Protein AF-A0A7C9FD47-F1 (afdb_monomer_lite)

Sequence (109 aa):
TCESPECRALDTAECRAGRCLYEVSYGDGSYTVGDFVKETLTFDGGDTVEGVALGCGHSNEGLFIGAGGLLGLGGGALSLPSQLNASSFSYCLVDRDSISASTLEFNSD

InterPro domains:
  IPR021109 Aspartic peptidase domain superfamily [G3DSA:2.40.70.10] (1-106)
  IPR02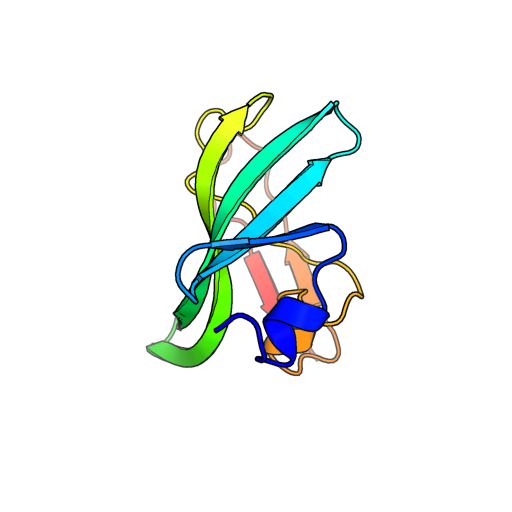1109 Aspartic peptidase domain superfamily [SSF50630] (1-103)
  IPR032861 Xylanase inhibitor, N-terminal [PF14543] (1-105)
  IPR033121 Peptidase family A1 domain [PS51767] (1-109)
  IPR051708 Plant Aspartic Proteinase A1 [PTHR47967] (2-107)

Organism: Opuntia streptacantha (NCBI:txid393608)

Foldseek 3Di:
DCPDPVLVLAPDWDADPNWIKHKDADPQRKIFIATWDWAWDADPVGDIDGRQIDGPTPDTDDDCPPDPDDAACDPGCNHPCNSVVFPDKDKADDDPPDPDDIDIGTNPD

Structure (mmCIF, N/CA/C/O backbone):
data_AF-A0A7C9FD47-F1
#
_entry.id   AF-A0A7C9FD47-F1
#
loop_
_atom_site.group_PDB
_atom_site.id
_atom_site.type_symbol
_atom_site.label_atom_id
_atom_site.label_alt_id
_atom_site.label_comp_id
_atom_site.label_asym_id
_atom_site.label_entity_id
_atom_site.label_seq_id
_atom_site.pdbx_PDB_ins_code
_atom_site.Cartn_x
_atom_site.Cartn_y
_atom_site.Cartn_z
_atom_site.occupancy
_atom_site.B_iso_or_equiv
_atom_site.auth_seq_id
_atom_site.auth_comp_id
_atom_site.auth_asym_id
_atom_site.auth_atom_id
_atom_site.pdbx_PDB_model_num
ATOM 1 N N . THR A 1 1 ? -2.240 -11.970 -11.544 1.00 87.06 1 THR A N 1
ATOM 2 C CA . THR A 1 1 ? -1.784 -12.237 -12.932 1.00 87.06 1 THR A CA 1
ATOM 3 C C . THR A 1 1 ? -1.883 -10.945 -13.719 1.00 87.06 1 THR A C 1
ATOM 5 O O . THR A 1 1 ? -2.560 -10.038 -13.255 1.00 87.06 1 THR A O 1
ATOM 8 N N . CYS A 1 2 ? -1.243 -10.824 -14.883 1.00 93.00 2 CYS A N 1
ATOM 9 C CA . CYS A 1 2 ? -1.229 -9.555 -15.632 1.00 93.00 2 CYS A CA 1
ATOM 10 C C . CYS A 1 2 ? -2.614 -9.060 -16.090 1.00 93.00 2 CYS A C 1
ATOM 12 O O . CYS A 1 2 ? -2.803 -7.879 -16.353 1.00 93.00 2 CYS A O 1
ATOM 14 N N . GLU A 1 3 ? -3.594 -9.957 -16.193 1.00 92.31 3 GLU A N 1
ATOM 15 C CA . GLU A 1 3 ? -4.962 -9.600 -16.578 1.00 92.31 3 GLU A CA 1
ATOM 16 C C . GLU A 1 3 ? -5.867 -9.279 -15.385 1.00 92.31 3 GLU A C 1
ATOM 18 O O . GLU A 1 3 ? -7.030 -8.925 -15.590 1.00 92.31 3 GLU A O 1
ATOM 23 N N . SER A 1 4 ? -5.367 -9.411 -14.151 1.00 93.06 4 SER A N 1
ATOM 24 C CA . SER A 1 4 ? -6.199 -9.183 -12.976 1.00 93.06 4 SER A CA 1
ATOM 25 C C . SER A 1 4 ? -6.568 -7.699 -12.846 1.00 93.06 4 SER A C 1
ATOM 27 O O . SER A 1 4 ? -5.764 -6.833 -13.212 1.00 93.06 4 SER A O 1
ATOM 29 N N . PRO A 1 5 ? -7.773 -7.381 -12.336 1.00 93.44 5 PRO A N 1
ATOM 30 C CA . PRO A 1 5 ? -8.211 -5.996 -12.168 1.00 93.44 5 PRO A CA 1
ATOM 31 C C . PRO A 1 5 ? -7.238 -5.161 -11.334 1.00 93.44 5 PRO A C 1
ATOM 33 O O . PRO A 1 5 ? -7.003 -4.001 -11.646 1.00 93.44 5 PRO A O 1
ATOM 36 N N . GLU A 1 6 ? -6.626 -5.769 -10.319 1.00 94.00 6 GLU A N 1
ATOM 37 C CA . GLU A 1 6 ? -5.701 -5.097 -9.410 1.00 94.00 6 GLU A CA 1
ATOM 38 C C . GLU A 1 6 ? -4.385 -4.751 -10.115 1.00 94.00 6 GLU A C 1
ATOM 40 O O . GLU A 1 6 ? -3.870 -3.655 -9.937 1.00 94.00 6 GLU A O 1
ATOM 45 N N . CYS A 1 7 ? -3.871 -5.641 -10.975 1.00 95.31 7 CYS A N 1
ATOM 46 C CA . CYS A 1 7 ? -2.682 -5.353 -11.781 1.00 95.31 7 CYS A CA 1
ATOM 47 C C . CYS A 1 7 ? -2.928 -4.187 -12.749 1.00 95.31 7 CYS A C 1
ATOM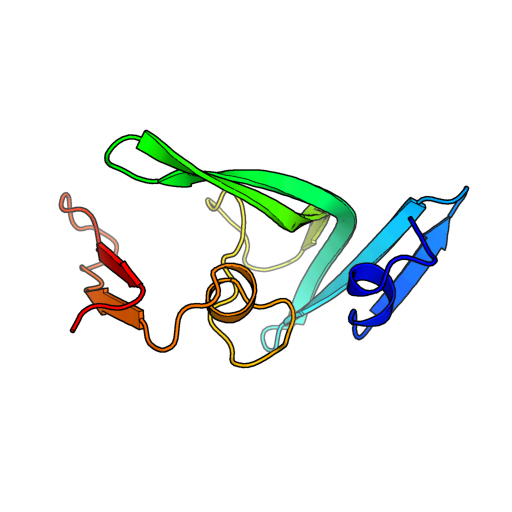 49 O O . CYS A 1 7 ? -2.061 -3.346 -12.956 1.00 95.31 7 CYS A O 1
ATOM 51 N N . ARG A 1 8 ? -4.138 -4.109 -13.320 1.00 94.00 8 ARG A N 1
ATOM 52 C CA . ARG A 1 8 ? -4.546 -3.011 -14.210 1.00 94.00 8 ARG A CA 1
ATOM 53 C C . ARG A 1 8 ? -4.801 -1.692 -13.477 1.00 94.00 8 ARG A C 1
ATOM 55 O O . ARG A 1 8 ? -4.933 -0.672 -14.142 1.00 94.00 8 ARG A O 1
ATOM 62 N N . ALA A 1 9 ? -4.911 -1.720 -12.150 1.00 94.06 9 ALA A N 1
ATOM 63 C CA . ALA A 1 9 ? -5.105 -0.536 -11.319 1.00 94.06 9 ALA A CA 1
ATOM 64 C C . ALA A 1 9 ? -3.782 0.107 -10.865 1.00 94.06 9 ALA A C 1
ATOM 66 O O . ALA A 1 9 ? -3.816 1.155 -10.227 1.00 94.06 9 ALA A O 1
ATOM 67 N N . LEU A 1 10 ? -2.636 -0.516 -11.160 1.00 95.19 10 LEU A N 1
ATOM 68 C CA . LEU A 1 10 ? -1.315 0.059 -10.915 1.00 95.19 10 LEU A CA 1
ATOM 69 C C . LEU A 1 10 ? -1.019 1.176 -11.923 1.00 95.19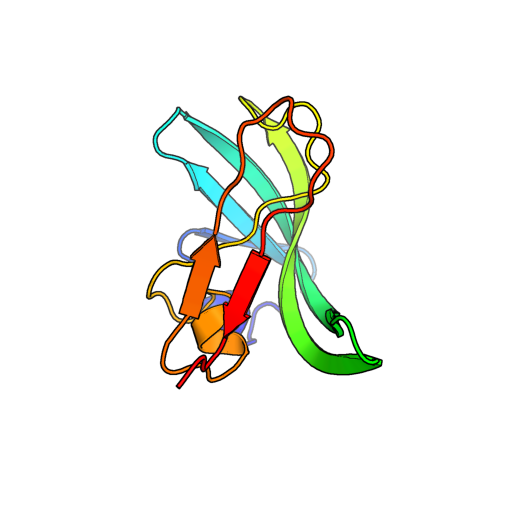 10 LEU A C 1
ATOM 71 O O . LEU A 1 10 ? -1.286 1.019 -13.114 1.00 95.19 10 LEU A O 1
ATOM 75 N N . ASP A 1 11 ? -0.399 2.260 -11.457 1.00 92.62 11 ASP A N 1
ATOM 76 C CA . ASP A 1 11 ? 0.046 3.358 -12.326 1.00 92.62 11 ASP A CA 1
ATOM 77 C C . ASP A 1 11 ? 1.191 2.917 -13.251 1.00 92.62 11 ASP A C 1
ATOM 79 O O . ASP A 1 11 ? 1.175 3.185 -14.454 1.00 92.62 11 ASP A O 1
ATOM 83 N N . THR A 1 12 ? 2.155 2.182 -12.689 1.00 94.88 12 THR A N 1
ATOM 84 C CA . THR A 1 12 ? 3.278 1.587 -13.416 1.00 94.88 12 THR A CA 1
ATOM 85 C C . THR A 1 12 ? 3.302 0.086 -13.156 1.00 94.88 12 THR A C 1
ATOM 87 O O . THR A 1 12 ? 3.541 -0.364 -12.033 1.00 94.88 12 THR A O 1
ATOM 90 N N . ALA A 1 13 ? 3.060 -0.694 -14.210 1.00 95.25 13 ALA A N 1
ATOM 91 C CA . ALA A 1 13 ? 3.109 -2.148 -14.161 1.00 95.25 13 ALA A CA 1
ATOM 92 C C . ALA A 1 13 ? 3.829 -2.735 -15.376 1.00 95.25 13 ALA A C 1
ATOM 94 O O . ALA A 1 13 ? 3.673 -2.265 -16.505 1.00 95.25 13 ALA A O 1
ATOM 95 N N . GLU A 1 14 ? 4.558 -3.824 -15.148 1.00 95.38 14 GLU A N 1
ATOM 96 C CA . GLU A 1 14 ? 5.156 -4.643 -16.202 1.00 95.38 14 GLU A CA 1
ATOM 97 C C . GLU A 1 14 ? 4.642 -6.081 -16.092 1.00 95.38 14 GLU A C 1
ATOM 99 O O . GLU A 1 14 ? 4.476 -6.626 -15.003 1.00 95.38 14 GLU A O 1
ATOM 104 N N . CYS A 1 15 ? 4.392 -6.732 -17.227 1.00 94.62 15 CYS A N 1
ATOM 105 C CA . CYS A 1 15 ? 4.055 -8.150 -17.248 1.00 94.62 15 CYS A CA 1
ATOM 106 C C . CYS A 1 15 ? 5.273 -8.982 -17.645 1.00 94.62 15 CYS A C 1
ATOM 108 O O . CYS A 1 15 ? 5.724 -8.920 -18.791 1.00 94.62 15 CYS A O 1
ATOM 110 N N . ARG A 1 16 ? 5.759 -9.837 -16.739 1.00 93.81 16 ARG A N 1
ATOM 111 C CA . ARG A 1 16 ? 6.900 -10.722 -17.002 1.00 93.81 16 ARG A CA 1
ATOM 112 C C . ARG A 1 16 ? 6.569 -12.168 -16.673 1.00 93.81 16 ARG A C 1
ATOM 114 O O . ARG A 1 16 ? 6.272 -12.510 -15.534 1.00 93.81 16 ARG A O 1
ATOM 121 N N . ALA A 1 17 ? 6.623 -13.036 -17.686 1.00 92.19 17 ALA A N 1
ATOM 122 C CA . ALA A 1 17 ? 6.298 -14.462 -17.555 1.00 92.19 17 ALA A CA 1
ATOM 123 C C . ALA A 1 17 ? 4.935 -14.725 -16.864 1.00 92.19 17 ALA A C 1
ATOM 125 O O . ALA A 1 17 ? 4.803 -15.644 -16.059 1.00 92.19 17 ALA A O 1
ATOM 126 N N . GLY A 1 18 ? 3.929 -13.886 -17.144 1.00 91.44 18 GLY A N 1
ATOM 127 C CA . GLY A 1 18 ? 2.585 -13.979 -16.556 1.00 91.44 18 GLY A CA 1
ATOM 128 C C . GLY A 1 18 ? 2.442 -13.401 -15.139 1.00 91.44 18 GLY A C 1
ATOM 129 O O . GLY A 1 18 ? 1.322 -13.351 -14.613 1.00 91.44 18 GLY A O 1
ATOM 130 N N . ARG A 1 19 ? 3.538 -12.931 -14.530 1.00 94.25 19 ARG A N 1
ATOM 131 C CA . ARG A 1 19 ? 3.535 -12.195 -13.258 1.00 94.25 19 ARG A CA 1
ATOM 132 C C . ARG A 1 19 ? 3.374 -10.703 -13.512 1.00 94.25 19 ARG A C 1
ATOM 134 O O . ARG A 1 19 ? 3.944 -10.174 -14.463 1.00 94.25 19 ARG A O 1
ATOM 141 N N . CYS A 1 20 ? 2.582 -10.063 -12.661 1.00 97.38 20 CYS A N 1
ATOM 142 C CA . CYS A 1 20 ? 2.438 -8.617 -12.650 1.00 97.38 20 CYS A CA 1
ATOM 143 C C . CYS A 1 20 ? 3.529 -8.048 -11.749 1.00 97.38 20 CYS A C 1
ATOM 145 O O . CYS A 1 20 ? 3.599 -8.426 -10.582 1.00 97.38 20 CYS A O 1
ATOM 147 N N . LEU A 1 21 ? 4.380 -7.195 -12.296 1.00 97.56 21 LEU A N 1
ATOM 148 C CA . LEU A 1 21 ? 5.378 -6.445 -11.556 1.00 97.56 21 LEU A CA 1
ATOM 149 C C . LEU A 1 21 ? 4.826 -5.051 -11.287 1.00 97.56 21 LEU A C 1
ATOM 151 O O . LEU A 1 21 ? 4.182 -4.475 -12.164 1.00 97.56 21 LEU A O 1
ATOM 155 N N . TYR A 1 22 ? 5.084 -4.530 -10.094 1.00 97.00 22 TYR A N 1
ATOM 156 C CA . TYR A 1 22 ? 4.716 -3.172 -9.717 1.00 97.00 22 TYR A CA 1
ATOM 157 C C . TYR A 1 22 ? 5.961 -2.299 -9.596 1.00 97.00 22 TYR A C 1
ATOM 159 O O . TYR A 1 22 ? 7.037 -2.780 -9.231 1.00 97.00 22 TYR A O 1
ATOM 167 N N . GLU A 1 23 ? 5.775 -1.009 -9.840 1.00 96.25 23 GLU A N 1
ATOM 168 C CA . GLU A 1 23 ? 6.710 0.037 -9.449 1.00 96.25 23 GLU A CA 1
ATOM 169 C C . GLU A 1 23 ? 5.930 1.169 -8.782 1.00 96.25 23 GLU A C 1
ATOM 171 O O . GLU A 1 23 ? 4.898 1.611 -9.290 1.00 96.25 23 GLU A O 1
ATOM 176 N N . VAL A 1 24 ? 6.422 1.641 -7.638 1.00 94.44 24 VAL A N 1
ATOM 177 C CA . VAL A 1 24 ? 5.914 2.849 -6.981 1.00 94.44 24 VAL A CA 1
ATOM 178 C C . VAL A 1 24 ? 7.080 3.787 -6.723 1.00 94.44 24 VAL A C 1
ATOM 180 O O . VAL A 1 24 ? 8.042 3.420 -6.047 1.00 94.44 24 VAL A O 1
ATOM 183 N N . SER A 1 25 ? 6.964 5.010 -7.236 1.00 93.88 25 SER A N 1
ATOM 184 C CA . SER A 1 25 ? 7.867 6.118 -6.930 1.00 9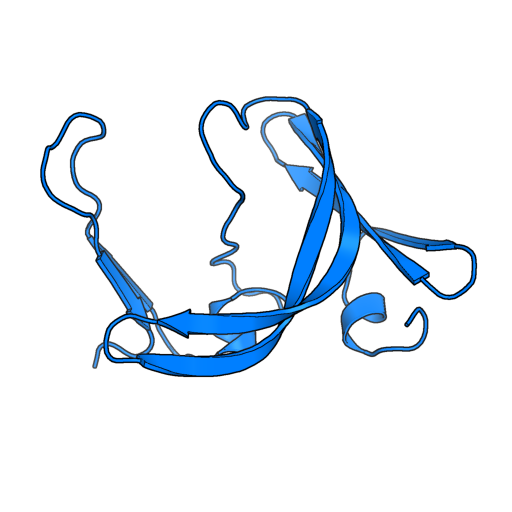3.88 25 SER A CA 1
ATOM 185 C C . SER A 1 25 ? 7.222 7.051 -5.906 1.00 93.88 25 SER A C 1
ATOM 187 O O . SER A 1 25 ? 6.042 7.390 -6.012 1.00 93.88 25 SER A O 1
ATOM 189 N N . TYR A 1 26 ? 8.001 7.499 -4.928 1.00 91.56 26 TYR A N 1
ATOM 190 C CA . TYR A 1 26 ? 7.562 8.403 -3.870 1.00 91.56 26 TYR A CA 1
ATOM 191 C C . TYR A 1 26 ? 8.098 9.822 -4.093 1.00 91.56 26 TYR A C 1
ATOM 193 O O . TYR A 1 26 ? 9.085 10.045 -4.794 1.00 91.56 26 TYR A O 1
ATOM 201 N N . GLY A 1 27 ? 7.427 10.811 -3.494 1.00 91.38 27 GLY A N 1
ATOM 202 C CA . GLY A 1 27 ? 7.746 12.232 -3.690 1.00 91.38 27 GLY A CA 1
ATOM 203 C C . GLY A 1 27 ? 9.105 12.675 -3.131 1.00 91.38 27 GLY A C 1
ATOM 204 O O . GLY A 1 27 ? 9.596 13.739 -3.493 1.00 91.38 27 GLY A O 1
ATOM 205 N N . ASP A 1 28 ? 9.721 11.865 -2.273 1.00 91.69 28 ASP A N 1
ATOM 206 C CA . ASP A 1 28 ? 11.083 12.038 -1.757 1.00 91.69 28 ASP A CA 1
ATOM 207 C C . ASP A 1 28 ? 12.162 11.469 -2.703 1.00 91.69 28 ASP A C 1
ATOM 209 O O . ASP A 1 28 ? 13.352 11.560 -2.404 1.00 91.69 28 ASP A O 1
ATOM 213 N N . GLY A 1 29 ? 11.758 10.894 -3.841 1.00 93.56 29 GLY A N 1
ATOM 214 C CA . GLY A 1 29 ? 12.636 10.235 -4.808 1.00 93.56 29 GLY A CA 1
ATOM 215 C C . GLY A 1 29 ? 12.926 8.766 -4.494 1.00 93.56 29 GLY A C 1
ATOM 216 O O . GLY A 1 29 ? 13.618 8.115 -5.277 1.00 93.56 29 GLY A O 1
ATOM 217 N N . SER A 1 30 ? 12.402 8.232 -3.387 1.00 93.62 30 SER A N 1
ATOM 218 C CA . SER A 1 30 ? 12.494 6.807 -3.075 1.00 93.62 30 SER A CA 1
ATOM 219 C C . SER A 1 30 ? 11.613 5.992 -4.028 1.00 93.62 30 SER A C 1
ATOM 221 O O . SER A 1 30 ? 10.608 6.491 -4.541 1.00 93.62 30 SER A O 1
ATOM 223 N N . TYR A 1 31 ? 11.944 4.721 -4.254 1.00 94.31 31 TYR A N 1
ATOM 224 C CA . TYR A 1 31 ? 11.119 3.841 -5.086 1.00 94.31 31 TYR A CA 1
ATOM 225 C C . TYR A 1 31 ? 11.190 2.376 -4.660 1.00 94.31 31 TYR A C 1
ATOM 227 O O . TYR A 1 31 ? 12.180 1.915 -4.090 1.00 94.31 31 TYR A O 1
ATOM 235 N N . THR A 1 32 ? 10.135 1.633 -4.974 1.00 95.19 32 THR A N 1
ATOM 236 C CA . THR A 1 32 ? 10.053 0.187 -4.756 1.00 95.19 32 THR A CA 1
ATOM 237 C C . THR A 1 32 ? 9.591 -0.511 -6.032 1.00 95.19 32 THR A C 1
ATOM 239 O O . THR A 1 32 ? 8.673 -0.044 -6.707 1.00 95.19 32 THR A O 1
ATOM 242 N N . VAL A 1 33 ? 10.242 -1.625 -6.363 1.00 95.94 33 VAL A N 1
ATOM 243 C CA . VAL A 1 33 ? 9.913 -2.487 -7.502 1.00 95.94 33 VAL A CA 1
ATOM 244 C C . VAL A 1 33 ? 9.855 -3.930 -7.034 1.00 95.94 33 VAL A C 1
ATOM 246 O O . VAL A 1 33 ? 10.740 -4.398 -6.307 1.00 95.94 33 VAL A O 1
ATOM 249 N N . GLY A 1 34 ? 8.855 -4.673 -7.495 1.00 96.69 34 GLY A N 1
ATOM 250 C CA . GLY A 1 34 ? 8.792 -6.100 -7.224 1.00 96.69 34 GLY A CA 1
ATOM 251 C C . GLY A 1 34 ? 7.573 -6.805 -7.799 1.00 96.69 34 GLY A C 1
ATOM 252 O O . GLY A 1 34 ? 6.969 -6.341 -8.764 1.00 96.69 34 GLY A O 1
ATOM 253 N N . ASP A 1 35 ? 7.224 -7.950 -7.217 1.00 97.00 35 ASP A N 1
ATOM 254 C CA . ASP A 1 35 ? 6.059 -8.728 -7.639 1.00 97.00 35 ASP A CA 1
ATOM 255 C C . ASP A 1 35 ? 4.784 -8.177 -7.000 1.00 97.00 35 ASP A C 1
ATOM 257 O O . ASP A 1 35 ? 4.726 -7.932 -5.797 1.00 97.00 35 ASP A O 1
ATOM 261 N N . PHE A 1 36 ? 3.730 -8.033 -7.794 1.00 97.44 36 PHE A N 1
ATOM 262 C CA . PHE A 1 36 ? 2.409 -7.687 -7.297 1.00 97.44 36 PHE A CA 1
ATOM 263 C C . PHE A 1 36 ? 1.620 -8.956 -6.967 1.00 97.44 36 PHE A C 1
ATOM 265 O O . PHE A 1 36 ? 1.334 -9.785 -7.843 1.00 97.44 36 PHE A O 1
ATOM 272 N N . VAL A 1 37 ? 1.290 -9.120 -5.689 1.00 95.88 37 VAL A N 1
ATOM 273 C CA . VAL A 1 37 ? 0.745 -10.356 -5.117 1.00 95.88 37 VAL A CA 1
ATOM 274 C C . VAL A 1 37 ? -0.528 -10.082 -4.324 1.00 95.88 37 VAL A C 1
ATOM 276 O O . VAL A 1 37 ? -0.901 -8.934 -4.100 1.00 95.88 37 VAL A O 1
ATOM 279 N N . LYS A 1 38 ? -1.211 -11.152 -3.916 1.00 96.00 38 LYS A N 1
ATOM 280 C CA . LYS A 1 38 ? -2.313 -11.098 -2.956 1.00 96.00 38 LYS A CA 1
ATOM 281 C C . LYS A 1 38 ? -1.931 -11.897 -1.723 1.00 96.00 38 LYS A C 1
ATOM 283 O O . LYS A 1 38 ? -1.376 -12.982 -1.875 1.00 96.00 38 LYS A O 1
ATOM 288 N N . GLU A 1 39 ? -2.265 -11.383 -0.551 1.00 95.62 39 GLU A N 1
ATOM 289 C CA . GLU A 1 39 ? -1.969 -12.018 0.731 1.00 95.62 39 GLU A CA 1
ATOM 290 C C . GLU A 1 39 ? -3.160 -11.900 1.690 1.00 95.62 39 GLU A C 1
ATOM 292 O O . GLU A 1 39 ? -4.107 -11.144 1.451 1.00 95.62 39 GLU A O 1
ATOM 297 N N . THR A 1 40 ? -3.112 -12.671 2.770 1.00 96.88 40 THR A N 1
ATOM 298 C CA . THR A 1 40 ? -4.026 -12.560 3.904 1.00 96.88 40 THR A CA 1
ATOM 299 C C . THR A 1 40 ? -3.407 -11.695 4.993 1.00 96.88 40 THR A C 1
ATOM 301 O O . THR A 1 40 ? -2.349 -12.015 5.533 1.00 96.88 40 THR A O 1
ATOM 304 N N . LEU A 1 41 ? -4.081 -10.606 5.353 1.00 95.06 41 LEU A N 1
ATOM 305 C CA . LEU A 1 41 ? -3.707 -9.789 6.503 1.00 95.06 41 LEU A CA 1
ATOM 306 C C . LEU A 1 41 ? -4.429 -10.294 7.747 1.00 95.06 41 LEU A C 1
ATOM 308 O O . LEU A 1 41 ? -5.621 -10.572 7.692 1.00 95.06 41 LEU A O 1
ATOM 312 N N . THR A 1 42 ? -3.708 -10.398 8.861 1.00 94.88 42 THR A N 1
ATOM 313 C CA . THR A 1 42 ? -4.281 -10.712 10.177 1.00 94.88 42 THR A CA 1
ATOM 314 C C . THR A 1 42 ? -4.109 -9.502 11.083 1.00 94.88 42 THR A C 1
ATOM 316 O O . THR A 1 42 ? -2.997 -8.987 11.215 1.00 94.88 42 THR A O 1
ATOM 319 N N . PHE A 1 43 ? -5.199 -9.050 11.688 1.00 90.38 43 PHE A N 1
ATOM 320 C CA . PHE A 1 43 ? -5.242 -7.917 12.602 1.00 90.38 43 PHE A CA 1
ATOM 321 C C . PHE A 1 43 ? -5.281 -8.384 14.059 1.00 90.38 43 PHE A C 1
ATOM 323 O O . PHE A 1 43 ? -5.470 -9.569 14.356 1.00 90.38 43 PHE A O 1
ATOM 330 N N . ASP A 1 44 ? -5.072 -7.438 14.975 1.00 87.19 44 ASP A N 1
ATOM 331 C CA . ASP A 1 44 ? -5.211 -7.714 16.402 1.00 87.19 44 ASP A CA 1
ATOM 332 C C . ASP A 1 44 ? -6.632 -8.211 16.715 1.00 87.19 44 ASP A C 1
ATOM 334 O O . ASP A 1 44 ? -7.600 -7.796 16.084 1.00 87.19 44 ASP A O 1
ATOM 338 N N . GLY A 1 45 ? -6.754 -9.163 17.638 1.00 87.31 45 GLY A N 1
ATOM 339 C CA . GLY A 1 45 ? -8.008 -9.893 17.876 1.00 87.31 45 GLY A CA 1
ATOM 340 C C . GLY A 1 45 ? -8.251 -11.097 16.952 1.00 87.31 45 GLY A C 1
ATOM 341 O O . GLY A 1 45 ? -9.139 -11.898 17.238 1.00 87.31 45 GLY A O 1
ATOM 342 N N . GLY A 1 46 ? -7.420 -11.298 15.921 1.00 91.62 46 GLY A N 1
ATOM 343 C CA . GLY A 1 46 ? -7.454 -12.481 15.052 1.00 91.62 46 GLY A CA 1
ATOM 344 C C . GLY A 1 46 ? -8.317 -12.338 13.799 1.00 91.62 46 GLY A C 1
ATOM 345 O O . GLY A 1 46 ? -8.511 -13.325 13.091 1.00 91.62 46 GLY A O 1
ATOM 346 N N . ASP A 1 47 ? -8.809 -11.133 13.510 1.00 90.75 47 ASP A N 1
ATOM 347 C CA . ASP A 1 47 ? -9.560 -10.857 12.288 1.00 90.75 47 ASP A CA 1
ATOM 348 C C . ASP A 1 47 ? -8.656 -10.967 11.060 1.00 90.75 47 ASP A C 1
ATOM 350 O O . ASP A 1 47 ? -7.549 -10.426 11.023 1.00 90.75 47 ASP A O 1
ATOM 354 N N . THR A 1 48 ? -9.136 -11.660 10.031 1.00 95.56 48 THR A N 1
ATOM 355 C CA . THR A 1 48 ? -8.377 -11.905 8.803 1.00 95.56 48 THR A CA 1
ATOM 356 C C . THR A 1 48 ? -9.065 -11.297 7.596 1.00 95.56 48 THR A C 1
ATOM 358 O O . THR A 1 48 ? -10.268 -11.480 7.407 1.00 95.56 48 THR A O 1
ATOM 361 N N . VAL A 1 49 ? -8.288 -10.653 6.729 1.00 95.12 49 VAL A N 1
ATOM 362 C CA . VAL A 1 49 ? -8.749 -10.168 5.427 1.00 95.12 49 VAL A CA 1
ATOM 363 C C . VAL A 1 49 ? -7.918 -10.817 4.337 1.00 95.12 49 VAL A C 1
ATOM 365 O O . VAL A 1 49 ? -6.717 -10.579 4.220 1.00 95.12 49 VAL A O 1
ATOM 368 N N . GLU A 1 50 ? -8.569 -11.668 3.555 1.00 96.75 50 GLU A N 1
ATOM 369 C CA . GLU A 1 50 ? -7.947 -12.403 2.460 1.00 96.75 50 GLU A CA 1
ATOM 370 C C . GLU A 1 50 ? -7.913 -11.582 1.170 1.00 96.75 50 GLU A C 1
ATOM 372 O O . GLU A 1 50 ? -8.758 -10.723 0.918 1.00 96.75 50 GLU A O 1
ATOM 377 N N . GLY A 1 51 ? -6.964 -11.914 0.295 1.00 95.75 51 GLY A N 1
ATOM 378 C CA . GLY A 1 51 ? -6.940 -11.386 -1.065 1.00 95.75 51 GLY A CA 1
ATOM 379 C C . GLY A 1 51 ? -6.509 -9.924 -1.166 1.00 95.75 51 GLY A C 1
ATOM 380 O O . GLY A 1 51 ? -6.740 -9.315 -2.213 1.00 95.75 51 GLY A O 1
ATOM 381 N N . VAL A 1 52 ? -5.866 -9.385 -0.127 1.00 96.69 52 VAL A N 1
ATOM 382 C CA . VAL A 1 52 ? -5.325 -8.025 -0.119 1.00 96.69 52 VAL A CA 1
ATOM 383 C C . VAL A 1 52 ? -4.160 -7.959 -1.095 1.00 96.69 52 VAL A C 1
ATOM 385 O O . VAL A 1 52 ? -3.157 -8.655 -0.942 1.00 96.69 52 VAL A O 1
ATOM 388 N N . ALA A 1 53 ? -4.308 -7.136 -2.124 1.00 96.38 53 ALA A N 1
ATOM 389 C CA . ALA A 1 53 ? -3.297 -6.884 -3.126 1.00 96.38 53 ALA A CA 1
ATOM 390 C C . ALA A 1 53 ? -2.203 -5.965 -2.566 1.00 96.38 53 ALA A C 1
ATOM 392 O O . ALA A 1 53 ? -2.477 -4.867 -2.075 1.00 96.38 53 ALA A O 1
ATOM 393 N N . LEU A 1 54 ? -0.953 -6.413 -2.651 1.00 96.06 54 LEU A N 1
ATOM 394 C CA . LEU A 1 54 ? 0.210 -5.700 -2.134 1.00 96.06 54 LEU A CA 1
ATOM 395 C C . LEU A 1 54 ? 1.462 -5.980 -2.970 1.00 96.06 54 LEU A C 1
ATOM 397 O O . LEU A 1 54 ? 1.530 -6.944 -3.736 1.00 96.06 54 LEU A O 1
ATOM 401 N N . GLY A 1 55 ? 2.459 -5.112 -2.819 1.00 95.88 55 GLY A N 1
ATOM 402 C CA . GLY A 1 55 ? 3.759 -5.255 -3.460 1.00 95.88 55 GLY A CA 1
ATOM 403 C C . GLY A 1 55 ? 4.738 -6.070 -2.613 1.00 95.88 55 GLY A C 1
ATOM 404 O O . GLY A 1 55 ? 5.006 -5.725 -1.465 1.00 95.88 55 GLY A O 1
ATOM 405 N N . CYS A 1 56 ? 5.300 -7.134 -3.183 1.00 95.50 56 CYS A N 1
ATOM 406 C CA . CYS A 1 56 ? 6.452 -7.849 -2.642 1.00 95.50 56 CYS A CA 1
ATOM 407 C C . CYS A 1 56 ? 7.732 -7.236 -3.234 1.00 95.50 56 CYS A C 1
ATOM 409 O O . CYS A 1 56 ? 8.143 -7.590 -4.341 1.00 95.50 56 CYS A O 1
ATOM 411 N N . GLY A 1 57 ? 8.308 -6.263 -2.524 1.00 94.56 57 GLY A N 1
ATOM 412 C CA . GLY A 1 57 ? 9.428 -5.457 -3.014 1.00 94.56 57 GLY A CA 1
ATOM 413 C C . GLY A 1 57 ? 10.755 -6.212 -3.058 1.00 94.56 57 GLY A C 1
ATOM 414 O O . GLY A 1 57 ? 11.227 -6.709 -2.037 1.00 94.56 57 GLY A O 1
ATOM 415 N N . HIS A 1 58 ? 11.388 -6.229 -4.230 1.00 94.56 58 HIS A N 1
ATOM 416 C CA . HIS A 1 58 ? 12.695 -6.857 -4.476 1.00 94.56 58 HIS A CA 1
ATOM 417 C C . HIS A 1 58 ? 13.827 -5.837 -4.612 1.00 94.56 58 HIS A C 1
ATOM 419 O O . HIS A 1 58 ? 14.974 -6.140 -4.295 1.00 94.56 58 HIS A O 1
ATOM 425 N N . SER A 1 59 ? 13.511 -4.630 -5.083 1.00 93.56 59 SER A N 1
ATOM 426 C CA . SER A 1 59 ? 14.438 -3.504 -5.184 1.00 93.56 59 SER A CA 1
ATOM 427 C C . SER A 1 59 ? 13.782 -2.289 -4.547 1.00 93.56 59 SER A C 1
ATOM 429 O O . SER A 1 59 ? 12.737 -1.837 -5.005 1.00 93.56 59 SER A O 1
ATOM 431 N N . ASN A 1 60 ? 14.366 -1.817 -3.448 1.00 93.12 60 ASN A N 1
ATOM 432 C CA . ASN A 1 60 ? 13.842 -0.718 -2.649 1.00 93.12 60 ASN A CA 1
ATOM 433 C C . ASN A 1 60 ? 14.994 0.251 -2.387 1.00 93.12 60 ASN A C 1
ATOM 435 O O . ASN A 1 60 ? 15.968 -0.132 -1.743 1.00 93.12 60 ASN A O 1
ATOM 439 N N . GLU A 1 61 ? 14.890 1.484 -2.868 1.00 91.94 61 GLU A N 1
ATOM 440 C CA . GLU A 1 61 ? 15.946 2.493 -2.745 1.00 91.94 61 GLU A CA 1
ATOM 441 C C . GLU A 1 61 ? 15.401 3.782 -2.131 1.00 91.94 61 GLU A C 1
ATOM 443 O O . GLU A 1 61 ? 14.278 4.194 -2.426 1.00 91.94 61 GLU A O 1
ATOM 448 N N . GLY A 1 62 ? 16.216 4.433 -1.297 1.00 90.12 62 GLY A N 1
ATOM 449 C CA . GLY A 1 62 ? 15.869 5.685 -0.622 1.00 90.12 62 GLY A CA 1
ATOM 450 C C . GLY A 1 62 ? 15.690 5.531 0.890 1.00 90.12 62 GLY A C 1
ATOM 451 O O . GLY A 1 62 ? 16.534 4.944 1.567 1.00 90.12 62 GLY A O 1
ATOM 452 N N . LEU A 1 63 ? 14.620 6.103 1.448 1.00 85.12 63 LEU A N 1
ATOM 453 C CA . LEU A 1 63 ? 14.451 6.306 2.897 1.00 85.12 63 LEU A CA 1
ATOM 454 C C . LEU A 1 63 ? 13.850 5.114 3.669 1.00 85.12 63 LEU A C 1
ATOM 456 O O . LEU A 1 63 ? 13.492 5.265 4.836 1.00 85.12 63 LEU A O 1
ATOM 460 N N . PHE A 1 64 ? 13.771 3.916 3.084 1.00 80.38 64 PHE A N 1
ATOM 461 C CA . PHE A 1 64 ? 13.115 2.738 3.688 1.00 80.38 64 PHE A CA 1
ATOM 462 C C . PHE A 1 64 ? 13.912 2.044 4.810 1.00 80.38 64 PHE A C 1
ATOM 464 O O . PHE A 1 64 ? 13.764 0.847 5.057 1.00 80.38 64 PHE A O 1
ATOM 471 N N . ILE A 1 65 ? 14.778 2.774 5.507 1.00 76.94 65 ILE A N 1
ATOM 472 C CA . ILE A 1 65 ? 15.644 2.219 6.547 1.00 76.94 65 ILE A CA 1
ATOM 473 C C . ILE A 1 65 ? 14.845 1.849 7.807 1.00 76.94 65 ILE A C 1
ATOM 475 O O . ILE A 1 65 ? 14.205 2.689 8.434 1.00 76.94 65 ILE A O 1
ATOM 479 N N . GLY A 1 66 ? 14.919 0.577 8.209 1.00 78.69 66 GLY A N 1
ATOM 480 C CA . GLY A 1 66 ? 14.333 0.085 9.463 1.00 78.69 66 GLY A CA 1
ATOM 481 C C . GLY A 1 66 ? 12.832 -0.231 9.425 1.00 78.69 66 GLY A C 1
ATOM 482 O O . GLY A 1 66 ? 12.279 -0.572 10.467 1.00 78.69 66 GLY A O 1
ATOM 483 N N . ALA A 1 67 ? 12.181 -0.160 8.260 1.00 83.00 67 ALA A N 1
ATOM 484 C CA . ALA A 1 67 ? 10.795 -0.589 8.072 1.00 83.00 67 ALA A CA 1
ATOM 485 C C . ALA A 1 67 ? 10.726 -1.927 7.315 1.00 83.00 67 ALA A C 1
ATOM 487 O O . ALA A 1 67 ? 11.523 -2.181 6.417 1.00 83.00 67 ALA A O 1
ATOM 488 N N . GLY A 1 68 ? 9.751 -2.776 7.657 1.00 85.31 68 GLY A N 1
ATOM 489 C CA . GLY A 1 68 ? 9.477 -4.023 6.924 1.00 85.31 68 GLY A CA 1
ATOM 490 C C . GLY A 1 68 ? 8.647 -3.832 5.648 1.00 85.31 68 GLY A C 1
ATOM 491 O O . GLY A 1 68 ? 8.464 -4.779 4.891 1.00 85.31 68 GLY A O 1
ATOM 492 N N . GLY A 1 69 ? 8.127 -2.624 5.420 1.00 89.75 69 GLY A N 1
ATOM 493 C CA . GLY A 1 69 ? 7.259 -2.287 4.297 1.00 89.75 69 GLY A CA 1
ATOM 494 C C . GLY A 1 69 ? 6.553 -0.949 4.509 1.00 89.75 69 GLY A C 1
ATOM 495 O O . GLY A 1 69 ? 6.806 -0.250 5.492 1.00 89.75 69 GLY A O 1
ATOM 496 N N . LEU A 1 70 ? 5.662 -0.603 3.581 1.00 91.62 70 LEU A N 1
ATOM 497 C CA . LEU A 1 70 ? 4.891 0.640 3.594 1.00 91.62 70 LEU A CA 1
ATOM 498 C C . LEU A 1 70 ? 3.401 0.338 3.529 1.00 91.62 70 LEU A C 1
ATOM 500 O O . LEU A 1 70 ? 2.967 -0.521 2.763 1.00 91.62 70 LEU A O 1
ATOM 504 N N . LEU A 1 71 ? 2.623 1.094 4.298 1.00 92.75 71 LEU A N 1
ATOM 505 C CA . LEU A 1 71 ? 1.173 0.983 4.334 1.00 92.75 71 LEU A CA 1
ATOM 506 C C . LEU A 1 71 ? 0.537 2.193 3.647 1.00 92.75 71 LEU A C 1
ATOM 508 O O . LEU A 1 71 ? 0.619 3.316 4.140 1.00 92.75 71 LEU A O 1
ATOM 512 N N . GLY A 1 72 ? -0.089 1.973 2.492 1.00 93.62 72 GLY A N 1
ATOM 513 C CA . GLY A 1 72 ? -0.747 3.037 1.735 1.00 93.62 72 GLY A CA 1
ATOM 514 C C . GLY A 1 72 ? -2.133 3.372 2.289 1.00 93.62 72 GLY A C 1
ATOM 515 O O . GLY A 1 72 ? -3.069 2.600 2.091 1.00 93.62 72 GLY A O 1
ATOM 516 N N . LEU A 1 73 ? -2.284 4.545 2.912 1.00 95.06 73 LEU A N 1
ATOM 517 C CA . LEU A 1 73 ? -3.554 5.047 3.478 1.00 95.06 73 LEU A CA 1
ATOM 518 C C . LEU A 1 73 ? -4.263 6.093 2.590 1.00 95.06 73 LEU A C 1
ATOM 520 O O . LEU A 1 73 ? -5.133 6.824 3.052 1.00 95.06 73 LEU A O 1
ATOM 524 N N . GLY A 1 74 ? -3.863 6.207 1.319 1.00 92.00 74 GLY A N 1
ATOM 525 C CA . GLY A 1 74 ? -4.460 7.154 0.369 1.00 92.00 74 GLY A CA 1
ATOM 526 C C . GLY A 1 74 ? -5.888 6.787 -0.066 1.00 92.00 74 GLY A C 1
ATOM 527 O O . GLY A 1 74 ? -6.442 5.770 0.340 1.00 92.00 74 GLY A O 1
ATOM 528 N N . GLY A 1 75 ? -6.474 7.593 -0.954 1.00 91.50 75 GLY A N 1
ATOM 529 C CA . GLY A 1 75 ? -7.833 7.381 -1.487 1.00 91.50 75 GLY A CA 1
ATOM 530 C C . GLY A 1 75 ? -7.921 6.554 -2.779 1.00 91.50 75 GLY A C 1
ATOM 531 O O . GLY A 1 75 ? -8.965 6.548 -3.421 1.00 91.50 75 GLY A O 1
ATOM 532 N N . GLY A 1 76 ? -6.824 5.928 -3.219 1.00 92.12 76 GLY A N 1
ATOM 533 C CA . GLY A 1 76 ? -6.793 5.129 -4.450 1.00 92.12 76 GLY A CA 1
ATOM 534 C C . GLY A 1 76 ? -7.381 3.726 -4.268 1.00 92.12 76 GLY A C 1
ATOM 535 O O . GLY A 1 76 ? -7.405 3.201 -3.160 1.00 92.12 76 GLY A O 1
ATOM 536 N N . ALA A 1 77 ? -7.790 3.080 -5.363 1.00 93.12 77 ALA A N 1
ATOM 537 C CA . ALA A 1 77 ? -8.437 1.760 -5.327 1.00 93.12 77 ALA A CA 1
ATOM 538 C C . ALA A 1 77 ? -7.570 0.645 -4.704 1.00 93.12 77 ALA A C 1
ATOM 540 O O . ALA A 1 77 ? -8.104 -0.307 -4.146 1.00 93.12 77 ALA A O 1
ATOM 541 N N . LEU A 1 78 ? -6.241 0.772 -4.783 1.00 94.88 78 LEU A N 1
ATOM 542 C CA . LEU A 1 78 ? -5.282 -0.162 -4.184 1.00 94.88 78 LEU A CA 1
ATOM 543 C C . LEU A 1 78 ? -4.838 0.242 -2.767 1.00 94.88 78 LEU A C 1
ATOM 545 O O . LEU A 1 78 ? -3.982 -0.421 -2.185 1.00 94.88 78 LEU A O 1
ATOM 549 N N . SER A 1 79 ? -5.375 1.321 -2.191 1.00 95.25 79 SER A N 1
ATOM 550 C CA . SER A 1 79 ? -5.046 1.693 -0.813 1.00 95.25 79 SER A CA 1
ATOM 551 C C . SER A 1 79 ? -5.617 0.687 0.183 1.00 95.25 79 SER A C 1
ATOM 553 O O . SER A 1 79 ? -6.637 0.050 -0.083 1.00 95.25 79 SER A O 1
ATOM 555 N N . LEU A 1 80 ? -4.980 0.553 1.350 1.00 95.88 80 LEU A N 1
ATOM 556 C CA . LEU A 1 80 ? -5.456 -0.376 2.369 1.00 95.88 80 LEU A CA 1
ATOM 557 C C . LEU A 1 80 ? -6.910 -0.077 2.790 1.00 95.88 80 LEU A C 1
ATOM 559 O O . LEU A 1 80 ? -7.702 -1.013 2.738 1.00 95.88 80 LEU A O 1
ATOM 563 N N . PRO A 1 81 ? -7.321 1.174 3.111 1.00 95.88 81 PRO A N 1
ATOM 564 C CA . PRO A 1 81 ? -8.722 1.455 3.432 1.00 95.88 81 PRO A CA 1
ATOM 565 C C . PRO A 1 81 ? -9.702 0.960 2.356 1.00 95.88 81 PRO A C 1
ATOM 567 O O . PRO A 1 81 ? -10.694 0.313 2.682 1.00 95.88 81 PRO A O 1
ATOM 570 N N . SER A 1 82 ? -9.392 1.188 1.073 1.00 95.56 82 SER A N 1
ATOM 571 C CA . SER A 1 82 ? -10.246 0.766 -0.045 1.00 95.56 82 SER A CA 1
ATOM 572 C C . SER A 1 82 ? -10.361 -0.755 -0.140 1.00 95.56 82 SER A C 1
ATOM 574 O O . SER A 1 82 ? -11.453 -1.282 -0.334 1.00 95.56 82 SER A O 1
ATOM 576 N N . GLN A 1 83 ? -9.251 -1.473 0.038 1.00 95.81 83 GLN A N 1
ATOM 577 C CA . GLN A 1 83 ? -9.228 -2.937 -0.008 1.00 95.81 83 GLN A CA 1
ATOM 578 C C . GLN A 1 83 ? -9.915 -3.586 1.203 1.00 95.81 83 GLN A C 1
ATOM 580 O O . GLN A 1 83 ? -10.478 -4.671 1.075 1.00 95.81 83 GLN A O 1
ATOM 585 N N . LEU A 1 84 ? -9.918 -2.911 2.357 1.00 95.00 84 LEU A N 1
ATOM 586 C CA . LEU A 1 84 ? -10.656 -3.326 3.555 1.00 95.00 84 LEU A CA 1
ATOM 587 C C . LEU A 1 84 ? -12.151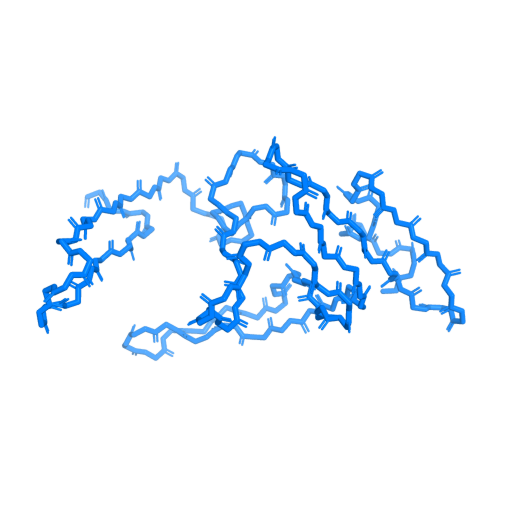 -2.958 3.504 1.00 95.00 84 LEU A C 1
ATOM 589 O O . LEU A 1 84 ? -12.885 -3.279 4.435 1.00 95.00 84 LEU A O 1
ATOM 593 N N . ASN A 1 85 ? -12.613 -2.283 2.443 1.00 93.75 85 ASN A N 1
ATOM 594 C CA . ASN A 1 85 ? -13.940 -1.660 2.373 1.00 93.75 85 ASN A CA 1
ATOM 595 C C . ASN A 1 85 ? -14.225 -0.727 3.566 1.00 93.75 85 ASN A C 1
ATOM 597 O O . ASN A 1 85 ? -15.359 -0.637 4.038 1.00 93.75 85 ASN A O 1
ATOM 601 N N . ALA A 1 86 ? -13.194 -0.045 4.066 1.00 94.00 86 ALA A N 1
ATOM 602 C CA . ALA A 1 86 ? -13.329 0.909 5.153 1.00 94.00 86 ALA A CA 1
ATOM 603 C C . ALA A 1 86 ? -13.804 2.270 4.623 1.00 94.00 86 ALA A C 1
ATOM 605 O O . ALA A 1 86 ? -13.259 2.795 3.651 1.00 94.00 86 ALA A O 1
ATOM 606 N N . SER A 1 87 ? -14.805 2.861 5.276 1.00 92.50 87 SER A N 1
ATOM 607 C CA . SER A 1 87 ? -15.304 4.206 4.961 1.00 92.50 87 SER A CA 1
ATOM 608 C C . SER A 1 87 ? -14.467 5.311 5.598 1.00 92.50 87 SER A C 1
ATOM 610 O O . SER A 1 87 ? -14.441 6.437 5.102 1.00 92.50 87 SER A O 1
ATOM 612 N N . SER A 1 88 ? -13.793 4.999 6.701 1.00 93.25 88 SER A N 1
ATOM 613 C CA . SER A 1 88 ? -12.972 5.925 7.474 1.00 93.25 88 SER A CA 1
ATOM 614 C C . SER A 1 88 ? -11.828 5.176 8.154 1.00 93.25 88 SER A C 1
ATOM 616 O O . SER A 1 88 ? -11.861 3.955 8.322 1.00 93.25 88 SER A O 1
ATOM 618 N N . PHE A 1 89 ? -10.794 5.916 8.539 1.00 93.88 89 PHE A N 1
ATOM 619 C CA . PHE A 1 89 ? -9.768 5.432 9.450 1.00 93.88 89 PHE A CA 1
ATOM 620 C C . PHE A 1 89 ? -9.299 6.577 10.346 1.00 93.88 89 PHE A C 1
ATOM 622 O O . PHE A 1 89 ? -9.366 7.748 9.961 1.00 93.88 89 PHE A O 1
ATOM 629 N N . SER A 1 90 ? -8.799 6.238 11.526 1.00 94.56 90 SER A N 1
ATOM 630 C CA . SER A 1 90 ? -8.162 7.165 12.457 1.00 94.56 90 SER A CA 1
ATOM 631 C C . SER A 1 90 ? -6.810 6.607 12.885 1.00 94.56 90 SER A C 1
ATOM 633 O O . SER A 1 90 ? -6.585 5.398 12.884 1.00 94.56 90 SER A O 1
ATOM 635 N N . TYR A 1 91 ? -5.876 7.491 13.226 1.00 93.75 91 TYR A N 1
ATOM 636 C CA . TYR A 1 91 ? -4.589 7.087 13.773 1.00 93.75 91 TYR A CA 1
ATOM 637 C C . TYR A 1 91 ? -4.204 7.967 14.955 1.00 93.75 91 TYR A C 1
ATOM 639 O O . TYR A 1 91 ? -4.455 9.174 14.963 1.00 93.75 91 TYR A O 1
ATOM 647 N N . CYS A 1 92 ? -3.546 7.361 15.935 1.00 94.75 92 CYS A N 1
ATOM 648 C CA . CYS A 1 92 ? -2.923 8.057 17.049 1.00 94.75 92 CYS A CA 1
ATOM 649 C C . CYS A 1 92 ? -1.436 7.709 17.045 1.00 94.75 92 CYS A C 1
ATOM 651 O O . CYS A 1 92 ? -1.040 6.627 17.482 1.00 94.75 92 CYS A O 1
ATOM 653 N N . LEU A 1 93 ? -0.624 8.610 16.488 1.00 95.00 93 LEU A N 1
ATOM 654 C CA . LEU A 1 93 ? 0.824 8.437 16.444 1.00 95.00 93 LEU A CA 1
ATOM 655 C C . LEU A 1 93 ? 1.438 8.941 17.744 1.00 95.00 93 LEU A C 1
ATOM 657 O O . LEU A 1 93 ? 1.185 10.072 18.162 1.00 95.00 93 LEU A O 1
ATOM 661 N N . VAL A 1 94 ? 2.267 8.106 18.356 1.00 95.94 94 VAL A N 1
ATOM 662 C CA . VAL A 1 94 ? 3.124 8.516 19.470 1.00 95.94 94 VAL A CA 1
ATOM 663 C C . VAL A 1 94 ? 4.460 9.049 18.953 1.00 95.94 94 VAL A C 1
ATOM 665 O O . VAL A 1 94 ? 4.795 8.892 17.777 1.00 95.94 94 VAL A O 1
ATOM 668 N N . ASP A 1 95 ? 5.246 9.658 19.842 1.00 94.69 95 ASP A N 1
ATOM 669 C CA . ASP A 1 95 ? 6.612 10.066 19.516 1.00 94.69 95 ASP A CA 1
ATOM 670 C C . ASP A 1 95 ? 7.453 8.876 19.039 1.00 94.69 95 ASP A C 1
ATOM 672 O O . ASP A 1 95 ? 7.322 7.759 19.541 1.00 94.69 95 ASP A O 1
ATOM 676 N N . ARG A 1 96 ? 8.367 9.136 18.097 1.00 86.31 96 ARG A N 1
ATOM 677 C CA . ARG A 1 96 ? 9.222 8.115 17.468 1.00 86.31 96 ARG A CA 1
ATOM 678 C C . ARG A 1 96 ? 9.987 7.250 18.476 1.00 86.31 96 ARG A C 1
ATOM 680 O O . ARG A 1 96 ? 10.180 6.066 18.223 1.00 86.31 96 ARG A O 1
ATOM 687 N N . ASP A 1 97 ? 10.409 7.848 19.587 1.00 90.00 97 ASP A N 1
ATOM 688 C CA . ASP A 1 97 ? 11.209 7.194 20.629 1.00 90.00 97 ASP A CA 1
ATOM 689 C C . ASP A 1 97 ? 10.356 6.740 21.834 1.00 90.00 97 ASP A C 1
ATOM 691 O O . ASP A 1 97 ? 10.883 6.403 22.896 1.00 90.00 97 ASP A O 1
ATOM 695 N N . SER A 1 98 ? 9.026 6.753 21.694 1.00 94.75 98 SER A N 1
ATOM 696 C CA . SER A 1 98 ? 8.094 6.281 22.718 1.00 94.75 98 SER A CA 1
ATOM 697 C C . SER A 1 98 ? 8.129 4.757 22.855 1.00 94.75 98 SER A C 1
ATOM 699 O O . SER A 1 98 ? 8.295 4.026 21.883 1.00 94.75 98 SER A O 1
ATOM 701 N N . ILE A 1 99 ? 7.909 4.269 24.078 1.00 94.44 99 ILE A N 1
ATOM 702 C CA . ILE A 1 99 ? 7.726 2.835 24.365 1.00 94.44 99 ILE A CA 1
ATOM 703 C C . ILE A 1 99 ? 6.287 2.354 24.122 1.00 94.44 99 ILE A C 1
ATOM 705 O O . ILE A 1 99 ? 6.022 1.154 24.170 1.00 94.44 99 ILE A O 1
ATOM 709 N N . SER A 1 100 ? 5.350 3.280 23.913 1.00 95.00 100 SER A N 1
ATOM 710 C CA . SER A 1 100 ? 3.952 2.968 23.615 1.00 95.00 100 SER A CA 1
ATOM 711 C C . SER A 1 100 ? 3.776 2.640 22.132 1.00 95.00 100 SER A C 1
ATOM 713 O O . SER A 1 100 ? 4.485 3.173 21.284 1.00 95.00 100 SER A O 1
ATOM 715 N N . ALA A 1 101 ? 2.796 1.801 21.801 1.00 92.19 101 ALA A N 1
ATOM 716 C CA . ALA A 1 101 ? 2.408 1.579 20.412 1.00 92.19 101 ALA A CA 1
ATOM 717 C C . ALA A 1 101 ? 1.519 2.728 19.901 1.00 92.19 101 ALA A C 1
ATOM 719 O O . ALA A 1 101 ? 0.695 3.259 20.646 1.00 92.19 101 ALA A O 1
ATOM 720 N N . SER A 1 102 ? 1.676 3.084 18.624 1.00 94.25 102 SER A N 1
ATOM 721 C CA . SER A 1 102 ? 0.687 3.900 17.907 1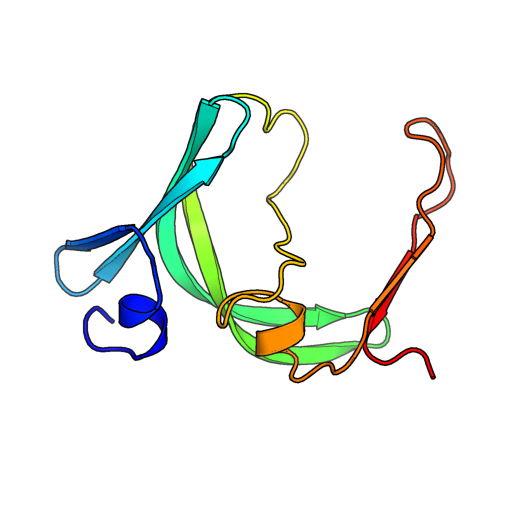.00 94.25 102 SER A CA 1
ATOM 722 C C . SER A 1 102 ? -0.527 3.045 17.540 1.00 94.25 102 SER A C 1
ATOM 724 O O . SER A 1 102 ? -0.391 1.831 17.386 1.00 94.25 102 SER A O 1
ATOM 726 N N . THR A 1 103 ? -1.689 3.667 17.343 1.00 93.75 103 THR A N 1
ATOM 727 C CA . THR A 1 103 ? -2.894 2.975 16.861 1.00 93.75 103 THR A CA 1
ATOM 728 C C . THR A 1 103 ? -3.278 3.431 15.458 1.00 93.75 103 THR A C 1
ATOM 730 O O . THR A 1 103 ? -3.066 4.586 15.082 1.00 93.75 103 THR A O 1
ATOM 733 N N . LEU A 1 104 ? -3.836 2.501 14.687 1.00 93.56 104 LEU A N 1
ATOM 734 C CA . LEU A 1 104 ? -4.490 2.729 13.404 1.00 93.56 104 LEU A CA 1
ATOM 735 C C . LEU A 1 104 ? -5.769 1.894 13.411 1.00 93.56 104 LEU A C 1
ATOM 737 O O . LEU A 1 104 ? -5.703 0.670 13.502 1.00 93.56 104 LEU A O 1
ATOM 741 N N . GLU A 1 105 ? -6.911 2.560 13.329 1.00 92.75 105 GLU A N 1
ATOM 742 C CA . GLU A 1 105 ? -8.232 1.942 13.395 1.00 92.75 105 GLU A CA 1
ATOM 743 C C . GLU A 1 105 ? -8.991 2.237 12.106 1.00 92.75 105 GLU A C 1
ATOM 745 O O . GLU A 1 105 ? -8.933 3.350 11.583 1.00 92.75 105 GLU A O 1
ATOM 750 N N . PHE A 1 106 ? -9.709 1.242 11.595 1.00 91.94 106 PHE A N 1
ATOM 751 C CA . PHE A 1 106 ? -10.568 1.369 10.421 1.00 91.94 106 PHE A CA 1
ATOM 752 C C . PHE A 1 106 ? -12.027 1.299 10.867 1.00 91.94 106 PHE A C 1
ATOM 754 O O . PHE A 1 106 ? -12.373 0.432 11.666 1.00 91.94 106 PHE A O 1
ATOM 761 N N . ASN A 1 107 ? -12.877 2.175 10.327 1.00 89.12 107 ASN A N 1
ATOM 762 C CA . ASN A 1 107 ? -14.297 2.294 10.687 1.00 89.12 107 ASN A CA 1
ATOM 763 C C . ASN A 1 107 ? -14.533 2.575 12.183 1.00 89.12 107 ASN A C 1
ATOM 765 O O . ASN A 1 107 ? -15.438 2.011 12.795 1.00 89.12 107 ASN A O 1
ATOM 769 N N . SER A 1 108 ? -13.697 3.432 12.768 1.00 68.94 108 SER A N 1
ATOM 770 C CA . SER A 1 108 ? -13.847 3.946 14.129 1.00 68.94 108 SER A CA 1
ATOM 771 C C . SER A 1 108 ? -14.979 4.983 14.184 1.00 68.94 108 SER A C 1
ATOM 773 O O . SER A 1 108 ? -14.731 6.188 14.163 1.00 68.94 108 SER A O 1
ATOM 775 N N . ASP A 1 109 ? -16.221 4.495 14.201 1.00 57.22 109 ASP A N 1
ATOM 776 C CA . ASP A 1 109 ? -17.416 5.270 14.574 1.00 57.22 109 ASP A CA 1
ATOM 777 C C . ASP A 1 109 ? -17.723 5.127 16.076 1.00 57.22 109 ASP A C 1
ATOM 779 O O . ASP A 1 109 ? -17.718 3.981 16.589 1.00 57.22 109 ASP A O 1
#

Radius of gyration: 15.28 Å; chains: 1; bounding box: 33×27×42 Å

pLDDT: mean 92.6, std 5.5, range [57.22, 97.56]

Secondary structure (DSSP, 8-state):
-TTSTTGGG-SEEEEETTEEEEEEE-TTS-EEEEEEEEEEEE-GGG-EEEEEEEEEEEEEESS-TT-S-----SSSTTSHHHHTT-S-EEEEPPPTT-SSPPEEEES--